Protein AF-A0A0K1RD26-F1 (afdb_monomer_lite)

Organism: NCBI:txid156976

Foldseek 3Di:
DFWKKKAWPDPDGWIWTKDDQQQQFLLNVQVLVCLQQVNPDTKDFPDDRNDGNNVQQPDFQGWTWIDDDPIIMIITTHDDDPPPDSLDFMATDDIDDHHHPDPRDRVSSRVVSVVSSVD

Secondary structure (DSSP, 8-state):
-EEEEEEESSSS--EEEEEE-TT-BHHHHHHHHHHHTT--SPPEESS-TTSBHHHH--STT-EEEEEETTEEEEEEEEEE-TTS-TTPPPEEEEEE---SSS---HHHHHHHHHHHTT-

Radius of gyration: 13.06 Å; chains: 1; bounding box: 36×29×32 Å

InterPro domains:
  IPR024047 MM3350-like superfamily [SSF159941] (11-99)

Sequence (119 aa):
MLMVRSFLLSDDTVYRWIGLPQHTTVAECRRIVATVFDIDGEVGSDTDGALTIGELLRFPGDTLHFHWGLWEFQMQLAEIHLGESDDAAAMCVAGAGEFGPHPFDIRAVNAQLLALSGV

Structure (mmCIF, N/CA/C/O backbone):
data_AF-A0A0K1RD26-F1
#
_entry.id   AF-A0A0K1RD26-F1
#
loop_
_atom_site.group_PDB
_atom_site.id
_atom_site.type_symbol
_atom_site.label_atom_id
_atom_site.label_alt_id
_atom_site.label_comp_id
_atom_site.label_asym_id
_atom_site.label_entity_id
_atom_site.label_seq_id
_atom_site.pdbx_PDB_ins_code
_atom_site.Cartn_x
_atom_site.Cartn_y
_atom_site.Cartn_z
_atom_site.occupancy
_atom_site.B_iso_or_equiv
_atom_site.auth_seq_id
_atom_site.auth_comp_id
_atom_site.auth_asym_id
_atom_site.auth_atom_id
_atom_site.pdbx_PDB_model_num
ATOM 1 N N . MET A 1 1 ? -10.210 10.554 6.486 1.00 90.31 1 MET A N 1
ATOM 2 C CA . MET A 1 1 ? -9.335 9.797 5.564 1.00 90.31 1 MET A CA 1
ATOM 3 C C . MET A 1 1 ? -7.871 10.162 5.794 1.00 90.31 1 MET A C 1
ATOM 5 O O . MET A 1 1 ? -7.578 11.305 6.135 1.00 90.31 1 MET A O 1
ATOM 9 N N . LEU A 1 2 ? -6.956 9.216 5.600 1.00 95.19 2 LEU A N 1
ATOM 10 C CA . LEU A 1 2 ? -5.512 9.436 5.526 1.00 95.19 2 LEU A CA 1
ATOM 11 C C . LEU A 1 2 ? -5.076 9.436 4.059 1.00 95.19 2 LEU A C 1
ATOM 13 O O . LEU A 1 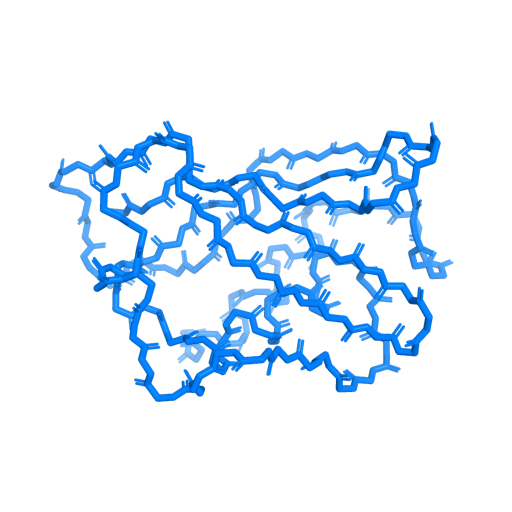2 ? -5.438 8.533 3.310 1.00 95.19 2 LEU A O 1
ATOM 17 N N . MET A 1 3 ? -4.287 10.428 3.654 1.00 97.06 3 MET A N 1
ATOM 18 C CA . MET A 1 3 ? -3.599 10.426 2.366 1.00 97.06 3 MET A CA 1
ATOM 19 C C . MET A 1 3 ? -2.184 9.903 2.573 1.00 97.06 3 MET A C 1
ATOM 21 O O . MET A 1 3 ? -1.374 10.539 3.254 1.00 97.06 3 MET A O 1
ATOM 25 N N . VAL A 1 4 ? -1.876 8.757 1.974 1.00 98.31 4 VAL A N 1
ATOM 26 C CA . VAL A 1 4 ? -0.565 8.117 2.086 1.00 98.31 4 VAL A CA 1
ATOM 27 C C . VAL A 1 4 ? 0.123 8.031 0.732 1.00 98.31 4 VAL A C 1
ATOM 29 O O . VAL A 1 4 ? -0.516 7.870 -0.310 1.00 98.31 4 VAL A O 1
ATOM 32 N N . ARG A 1 5 ? 1.453 8.083 0.754 1.00 98.50 5 ARG A N 1
ATOM 33 C CA . ARG A 1 5 ? 2.294 7.680 -0.370 1.00 98.50 5 ARG A CA 1
ATOM 34 C C . ARG A 1 5 ? 2.905 6.325 -0.060 1.00 98.50 5 ARG A C 1
ATOM 36 O O . ARG A 1 5 ? 3.716 6.226 0.855 1.00 98.50 5 ARG A O 1
ATOM 43 N N . SER A 1 6 ? 2.551 5.305 -0.831 1.00 98.44 6 SER A N 1
ATOM 44 C CA . SER A 1 6 ? 3.241 4.016 -0.818 1.00 98.44 6 SER A CA 1
ATOM 45 C C . SER A 1 6 ? 4.257 3.969 -1.954 1.00 98.44 6 SER A C 1
ATOM 47 O O . SER A 1 6 ? 3.919 4.318 -3.083 1.00 98.44 6 SER A O 1
ATOM 49 N N . PHE A 1 7 ? 5.504 3.608 -1.678 1.00 98.44 7 PHE A N 1
ATOM 50 C CA . PHE A 1 7 ? 6.572 3.604 -2.675 1.00 98.44 7 PHE A CA 1
ATOM 51 C C . PHE A 1 7 ? 7.534 2.438 -2.481 1.00 98.44 7 PHE A C 1
ATOM 53 O O . PHE A 1 7 ? 7.749 1.986 -1.357 1.00 98.44 7 PHE A O 1
ATOM 60 N N . LEU A 1 8 ? 8.089 1.969 -3.596 1.00 98.19 8 LEU A N 1
ATOM 61 C CA . LEU A 1 8 ? 9.115 0.934 -3.630 1.00 98.19 8 LEU A CA 1
ATOM 62 C C . LEU A 1 8 ? 10.454 1.522 -3.170 1.00 98.19 8 LEU A C 1
ATOM 64 O O . LEU A 1 8 ? 10.834 2.613 -3.601 1.00 98.19 8 LEU A O 1
ATOM 68 N N . LEU A 1 9 ? 11.176 0.806 -2.311 1.00 96.88 9 LEU A N 1
ATOM 69 C CA . LEU A 1 9 ? 12.541 1.159 -1.926 1.00 96.88 9 LEU A CA 1
ATOM 70 C C . LEU A 1 9 ? 13.516 0.647 -2.993 1.00 96.88 9 LEU A C 1
ATOM 72 O O . LEU A 1 9 ? 14.059 -0.451 -2.898 1.00 96.88 9 LEU A O 1
ATOM 76 N N . SER A 1 10 ? 13.701 1.448 -4.038 1.00 93.12 10 SER A N 1
ATOM 77 C CA . SER A 1 10 ? 14.587 1.158 -5.168 1.00 93.12 10 SER A CA 1
ATOM 78 C C . SER A 1 10 ? 15.179 2.438 -5.754 1.00 93.12 10 SER A C 1
ATOM 80 O O . SER A 1 10 ? 14.717 3.537 -5.449 1.00 93.12 10 SER A O 1
ATOM 82 N N . ASP A 1 11 ? 16.146 2.290 -6.660 1.00 91.56 11 ASP A N 1
ATOM 83 C CA . ASP A 1 11 ? 16.661 3.409 -7.461 1.00 91.56 11 ASP A CA 1
ATOM 84 C C . ASP A 1 11 ? 15.632 3.911 -8.495 1.00 91.56 11 ASP A C 1
ATOM 86 O O . ASP A 1 11 ? 15.679 5.067 -8.921 1.00 91.56 11 ASP A O 1
ATOM 90 N N . ASP A 1 12 ? 14.666 3.063 -8.863 1.00 91.31 12 ASP A N 1
ATOM 91 C CA . ASP A 1 12 ? 13.541 3.437 -9.715 1.00 91.31 12 ASP A CA 1
ATOM 92 C C . ASP A 1 12 ? 12.462 4.193 -8.933 1.00 91.31 12 ASP A C 1
ATOM 94 O O . ASP A 1 12 ? 12.164 3.915 -7.770 1.00 91.31 12 ASP A O 1
ATOM 98 N N . THR A 1 13 ? 11.816 5.1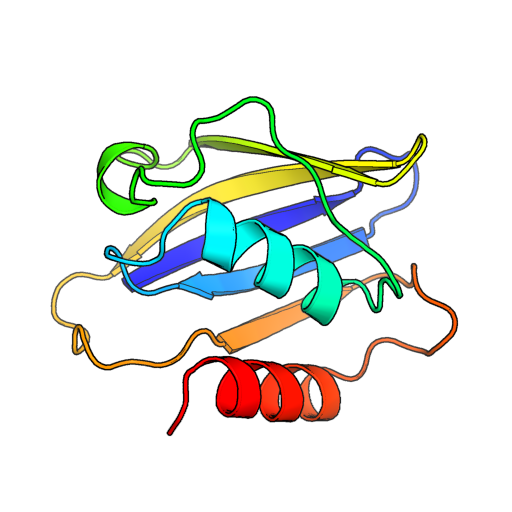49 -9.603 1.00 94.56 13 THR A N 1
ATOM 99 C CA . THR A 1 13 ? 10.701 5.909 -9.026 1.00 94.56 13 THR A CA 1
ATOM 100 C C . THR A 1 13 ? 9.386 5.167 -9.257 1.00 94.56 13 THR A C 1
ATOM 102 O O . THR A 1 13 ? 8.712 5.386 -10.265 1.00 94.56 13 THR A O 1
ATOM 105 N N . VAL A 1 14 ? 9.001 4.319 -8.300 1.00 98.12 14 VAL A N 1
ATOM 106 C CA . VAL A 1 14 ? 7.712 3.610 -8.301 1.00 98.12 14 VAL A CA 1
ATOM 107 C C . VAL A 1 14 ? 6.913 3.970 -7.049 1.00 98.12 14 VAL A C 1
ATOM 109 O O . VAL A 1 14 ? 7.334 3.691 -5.926 1.00 98.12 14 VAL A O 1
ATOM 112 N N . TYR A 1 15 ? 5.747 4.597 -7.222 1.00 98.38 15 TYR A N 1
ATOM 113 C CA . TYR A 1 15 ? 4.898 5.008 -6.099 1.00 98.38 15 TYR A CA 1
ATOM 114 C C . TYR A 1 15 ? 3.408 5.069 -6.435 1.00 98.38 15 TYR A C 1
ATOM 116 O O . TYR A 1 15 ? 3.010 5.173 -7.598 1.00 98.38 15 TYR A O 1
ATOM 124 N N . ARG A 1 16 ? 2.585 5.062 -5.386 1.00 98.44 16 ARG A N 1
ATOM 125 C CA . ARG A 1 16 ? 1.125 5.152 -5.405 1.00 98.44 16 ARG A CA 1
ATOM 126 C C . ARG A 1 16 ? 0.667 6.107 -4.300 1.00 98.44 16 ARG A C 1
ATOM 128 O O . ARG A 1 16 ? 1.044 5.951 -3.140 1.00 98.44 16 ARG A O 1
ATOM 135 N N . TRP A 1 17 ? -0.133 7.101 -4.662 1.00 98.38 17 TRP A N 1
ATOM 136 C CA . TRP A 1 17 ? -0.882 7.941 -3.730 1.00 98.38 17 TRP A CA 1
ATOM 137 C C . TRP A 1 17 ? -2.236 7.302 -3.473 1.00 98.38 17 TRP A C 1
ATOM 139 O O . TRP A 1 17 ? -2.945 6.960 -4.424 1.00 98.38 17 TRP A O 1
ATOM 149 N N . ILE A 1 18 ? -2.574 7.116 -2.202 1.00 97.88 18 ILE A N 1
ATOM 150 C CA . ILE A 1 18 ? -3.728 6.322 -1.791 1.00 97.88 18 ILE A CA 1
ATOM 151 C C . ILE A 1 18 ? -4.466 7.059 -0.674 1.00 97.88 18 ILE A C 1
ATOM 153 O O . ILE A 1 18 ? -3.865 7.440 0.330 1.00 97.88 18 ILE A O 1
ATOM 157 N N . GLY A 1 19 ? -5.770 7.249 -0.854 1.00 96.25 19 GLY A N 1
ATOM 158 C CA . GLY A 1 19 ? -6.683 7.621 0.220 1.00 96.25 19 GLY A CA 1
ATOM 159 C C . GLY A 1 19 ? -7.127 6.368 0.968 1.00 96.25 19 GLY A C 1
ATOM 160 O O . GLY A 1 19 ? -7.611 5.424 0.341 1.00 96.25 19 GLY A O 1
ATOM 161 N N . LEU A 1 20 ? -6.940 6.351 2.288 1.00 95.31 20 LEU A N 1
ATOM 162 C CA . LEU A 1 20 ? -7.283 5.232 3.163 1.00 95.31 20 LEU A CA 1
ATOM 163 C C . LEU A 1 20 ? -8.182 5.682 4.327 1.00 95.31 20 LEU A C 1
ATOM 165 O O . LEU A 1 20 ? -7.897 6.699 4.971 1.00 95.31 20 LEU A O 1
ATOM 169 N N . PRO A 1 21 ? -9.240 4.931 4.662 1.00 93.88 21 PRO A N 1
ATOM 170 C CA . PRO A 1 21 ? -9.980 5.126 5.906 1.00 93.88 21 PRO A CA 1
ATOM 171 C C . PRO A 1 21 ? -9.087 4.963 7.136 1.00 93.88 21 PRO A C 1
ATOM 173 O O . PRO A 1 21 ? -8.190 4.128 7.166 1.00 93.88 21 PRO A O 1
ATOM 176 N N . GLN A 1 22 ? -9.339 5.734 8.197 1.00 93.00 22 GLN A N 1
ATOM 177 C CA . GLN A 1 22 ? -8.492 5.667 9.400 1.00 93.00 22 GLN A CA 1
ATOM 178 C C . GLN A 1 22 ? -8.568 4.301 10.097 1.00 93.00 22 GLN A C 1
ATOM 180 O O . GLN A 1 22 ? -7.605 3.868 10.724 1.00 93.00 22 GLN A O 1
ATOM 185 N N . HIS A 1 23 ? -9.705 3.620 9.965 1.00 93.44 23 HIS A N 1
ATOM 186 C CA . HIS A 1 23 ? -9.950 2.312 10.557 1.00 93.44 23 HIS A CA 1
ATOM 187 C C . HIS A 1 23 ? -9.359 1.154 9.732 1.00 93.44 23 HIS A C 1
ATOM 189 O O . HIS A 1 23 ? -9.462 0.008 10.161 1.00 93.44 23 HIS A O 1
ATOM 195 N N . THR A 1 24 ? -8.744 1.425 8.570 1.00 95.06 24 THR A N 1
ATOM 196 C CA . THR A 1 24 ? -8.071 0.392 7.773 1.00 95.06 24 THR A CA 1
ATOM 197 C C . THR A 1 24 ? -6.982 -0.270 8.608 1.00 95.06 24 THR A C 1
ATOM 199 O O . THR A 1 24 ? -6.112 0.390 9.175 1.00 95.06 24 THR A O 1
ATOM 202 N N . THR A 1 25 ? -7.034 -1.588 8.700 1.00 97.06 25 THR A N 1
ATOM 203 C CA . THR A 1 25 ? -6.075 -2.400 9.445 1.00 97.06 25 THR A CA 1
ATOM 204 C C . THR A 1 25 ? -4.768 -2.564 8.675 1.00 97.06 25 THR A C 1
ATOM 206 O O . THR A 1 25 ? -4.721 -2.489 7.446 1.00 97.06 25 THR A O 1
ATOM 209 N N . VAL A 1 26 ? -3.680 -2.870 9.378 1.00 98.25 26 VAL A N 1
ATOM 210 C CA . VAL A 1 26 ? -2.408 -3.231 8.735 1.00 98.25 26 VAL A CA 1
ATOM 211 C C . VAL A 1 26 ? -2.576 -4.462 7.830 1.00 98.25 26 VAL A C 1
ATOM 213 O O . VAL A 1 26 ? -1.990 -4.513 6.748 1.00 98.25 26 VAL A O 1
ATOM 216 N N . ALA A 1 27 ? -3.414 -5.430 8.216 1.00 97.62 27 ALA A N 1
ATOM 217 C CA . ALA A 1 27 ? -3.740 -6.584 7.378 1.00 97.62 27 ALA A CA 1
ATOM 218 C C . ALA A 1 27 ? -4.447 -6.195 6.065 1.00 97.62 27 ALA A C 1
ATOM 220 O O . ALA A 1 27 ? -4.171 -6.771 5.012 1.00 97.62 27 ALA A O 1
ATOM 221 N N . GLU A 1 28 ? -5.332 -5.200 6.095 1.00 97.12 28 GLU A N 1
ATOM 222 C CA . GLU A 1 28 ? -5.916 -4.609 4.887 1.00 97.12 28 GLU A CA 1
ATOM 223 C C . GLU A 1 28 ? -4.877 -3.865 4.058 1.00 97.12 28 GLU A C 1
ATOM 225 O O . GLU A 1 28 ? -4.820 -4.065 2.846 1.00 97.12 28 GLU A O 1
ATOM 230 N N . CYS A 1 29 ? -3.998 -3.089 4.693 1.00 97.94 29 CYS A N 1
ATOM 231 C CA . CYS A 1 29 ? -2.918 -2.401 3.993 1.00 97.94 29 CYS A CA 1
ATOM 232 C C . CYS A 1 29 ? -2.005 -3.362 3.228 1.00 97.94 29 CYS A C 1
ATOM 234 O O . CYS A 1 29 ? -1.613 -3.034 2.114 1.00 97.94 29 CYS A O 1
ATOM 236 N N . ARG A 1 30 ? -1.722 -4.563 3.750 1.00 98.38 30 ARG A N 1
ATOM 237 C CA . ARG A 1 30 ? -0.977 -5.599 3.008 1.00 98.38 30 ARG A CA 1
ATOM 238 C C . ARG A 1 30 ? -1.668 -5.956 1.687 1.00 98.38 30 ARG A C 1
ATOM 240 O O . ARG A 1 30 ? -1.025 -5.969 0.641 1.00 98.38 30 ARG A O 1
ATOM 247 N N . ARG A 1 31 ? -2.989 -6.178 1.713 1.00 97.94 31 ARG A N 1
ATOM 248 C CA . ARG A 1 31 ? -3.795 -6.466 0.509 1.00 97.94 31 ARG A CA 1
ATOM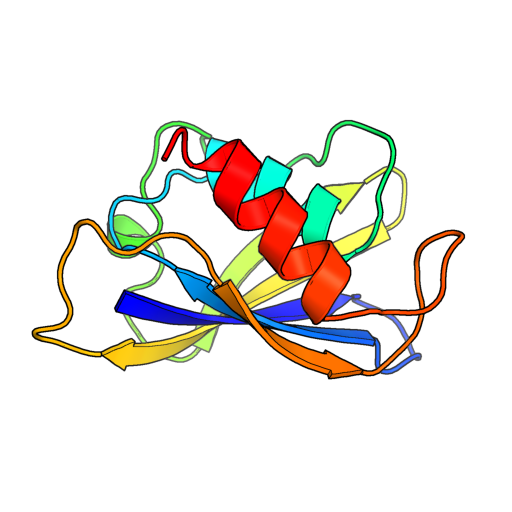 249 C C . ARG A 1 31 ? -3.843 -5.276 -0.449 1.00 97.94 31 ARG A C 1
ATOM 251 O O . ARG A 1 31 ? -3.764 -5.454 -1.662 1.00 97.94 31 ARG A O 1
ATOM 258 N N . ILE A 1 32 ? -3.938 -4.064 0.090 1.00 97.81 32 ILE A N 1
ATOM 259 C CA . ILE A 1 32 ? -3.923 -2.828 -0.697 1.00 97.81 32 ILE A CA 1
ATOM 260 C C . ILE A 1 32 ? -2.569 -2.655 -1.387 1.00 97.81 32 ILE A C 1
ATOM 262 O O . ILE A 1 32 ? -2.551 -2.413 -2.587 1.00 97.81 32 ILE A O 1
ATOM 266 N N . VAL A 1 33 ? -1.449 -2.836 -0.677 1.00 98.25 33 VAL A N 1
ATOM 267 C CA . VAL A 1 33 ? -0.096 -2.809 -1.259 1.00 98.25 33 VAL A CA 1
ATOM 268 C C . VAL A 1 33 ? 0.020 -3.860 -2.359 1.00 98.25 33 VAL A C 1
ATOM 270 O O . VAL A 1 33 ? 0.450 -3.525 -3.459 1.00 98.25 33 VAL A O 1
ATOM 273 N N . ALA A 1 34 ? -0.447 -5.088 -2.118 1.00 97.88 34 ALA A N 1
ATOM 274 C CA . ALA A 1 34 ? -0.444 -6.121 -3.149 1.00 97.88 34 ALA A CA 1
ATOM 275 C C . ALA A 1 34 ? -1.206 -5.677 -4.410 1.00 97.88 34 ALA A C 1
ATOM 277 O O . ALA A 1 34 ? -0.711 -5.806 -5.523 1.00 97.88 34 ALA A O 1
ATOM 278 N N . THR A 1 35 ? -2.370 -5.055 -4.230 1.00 97.38 35 THR A N 1
ATOM 279 C CA . THR A 1 35 ? -3.231 -4.599 -5.331 1.00 97.38 35 THR A CA 1
ATOM 280 C C . THR A 1 35 ? -2.621 -3.442 -6.118 1.00 97.38 35 THR A C 1
ATOM 282 O O . THR A 1 35 ? -2.567 -3.475 -7.343 1.00 97.38 35 THR A O 1
ATOM 285 N N . VAL A 1 36 ? -2.149 -2.392 -5.439 1.00 97.88 36 VAL A N 1
ATOM 286 C CA . VAL A 1 36 ? -1.667 -1.172 -6.114 1.00 97.88 36 VAL A CA 1
ATOM 287 C C . VAL A 1 36 ? -0.318 -1.366 -6.816 1.00 97.88 36 VAL A C 1
ATOM 289 O O . VAL A 1 36 ? 0.033 -0.562 -7.685 1.00 97.88 36 VAL A O 1
ATOM 292 N N . PHE A 1 37 ? 0.422 -2.418 -6.458 1.00 97.75 37 PHE A N 1
ATOM 293 C CA . PHE A 1 37 ? 1.662 -2.826 -7.120 1.00 97.75 37 PHE A CA 1
ATOM 294 C C . PHE A 1 37 ? 1.505 -4.073 -8.006 1.00 97.75 37 PHE A C 1
ATOM 296 O O . PHE A 1 37 ? 2.495 -4.491 -8.591 1.00 97.75 37 PHE A O 1
ATOM 303 N N . ASP A 1 38 ?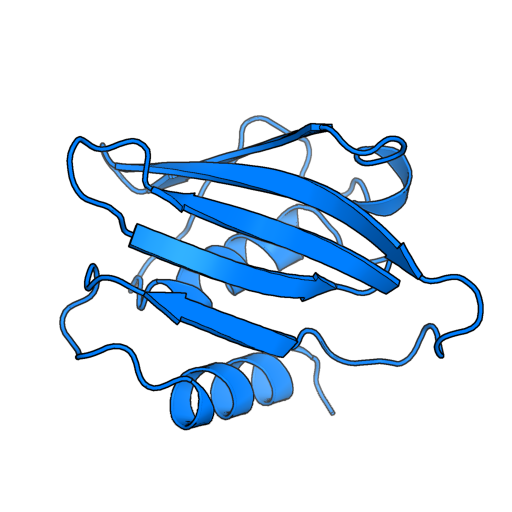 0.295 -4.619 -8.173 1.00 96.81 38 ASP A N 1
ATOM 304 C CA . ASP A 1 38 ? 0.031 -5.810 -9.002 1.00 96.81 38 ASP A CA 1
ATOM 305 C C . ASP A 1 38 ? 0.904 -7.021 -8.597 1.00 96.81 38 ASP A C 1
ATOM 307 O O . ASP A 1 38 ? 1.594 -7.647 -9.402 1.00 96.81 38 ASP A O 1
ATOM 311 N N . ILE A 1 39 ? 0.911 -7.309 -7.291 1.00 97.25 39 ILE A N 1
ATOM 312 C CA . ILE A 1 39 ? 1.623 -8.430 -6.671 1.00 97.25 39 ILE A CA 1
ATOM 313 C C . ILE A 1 39 ? 0.684 -9.630 -6.562 1.00 97.25 39 ILE A C 1
ATOM 315 O O . ILE A 1 39 ? -0.296 -9.600 -5.816 1.00 97.25 39 ILE A O 1
ATOM 319 N N . ASP A 1 40 ? 1.046 -10.721 -7.233 1.00 94.00 40 ASP A N 1
ATOM 320 C CA . ASP A 1 40 ? 0.430 -12.033 -7.032 1.00 94.00 40 ASP A CA 1
ATOM 321 C C . ASP A 1 40 ? 1.109 -12.754 -5.855 1.00 94.00 40 ASP A C 1
ATOM 323 O O . ASP A 1 40 ? 2.129 -13.434 -6.004 1.00 94.00 40 ASP A O 1
ATOM 327 N N . GLY A 1 41 ? 0.595 -12.527 -4.645 1.00 93.69 41 GLY A N 1
ATOM 328 C CA . GLY A 1 41 ? 1.097 -13.164 -3.431 1.00 93.69 41 GLY A CA 1
ATOM 329 C C . GLY A 1 41 ? 0.763 -12.421 -2.142 1.00 93.69 41 GLY A C 1
ATOM 330 O O . GLY A 1 41 ? 0.043 -11.424 -2.122 1.00 93.69 41 GLY A O 1
ATOM 331 N N . GLU A 1 42 ? 1.306 -12.928 -1.036 1.00 95.81 42 GLU A N 1
ATOM 332 C CA . GLU A 1 42 ? 1.103 -12.345 0.289 1.00 95.81 42 GLU A CA 1
ATOM 333 C C . GLU A 1 42 ? 2.179 -11.299 0.603 1.00 95.81 42 GLU A C 1
ATOM 335 O O . GLU A 1 42 ? 3.368 -11.608 0.693 1.00 95.81 42 GLU A O 1
ATOM 340 N N . VAL A 1 43 ? 1.747 -10.052 0.796 1.00 98.25 43 VAL A N 1
ATOM 341 C CA . VAL A 1 43 ? 2.593 -8.967 1.306 1.00 98.25 43 VAL A CA 1
ATOM 342 C C . VAL A 1 43 ? 2.681 -9.070 2.830 1.00 98.25 43 VAL A C 1
ATOM 344 O O . VAL A 1 43 ? 1.661 -9.124 3.519 1.00 98.25 43 VAL A O 1
ATOM 347 N N . GLY A 1 44 ? 3.900 -9.074 3.362 1.00 98.12 44 GLY A N 1
ATOM 348 C CA . GLY A 1 44 ? 4.186 -9.076 4.795 1.00 98.12 44 GLY A CA 1
ATOM 349 C C . GLY A 1 44 ? 4.351 -7.671 5.380 1.00 98.12 44 GLY A C 1
ATOM 350 O O . GLY A 1 44 ? 4.513 -6.688 4.657 1.00 98.12 44 GLY A O 1
ATOM 351 N N . SER A 1 45 ? 4.316 -7.577 6.711 1.00 97.69 45 SER A N 1
ATOM 352 C CA . SER A 1 45 ? 4.736 -6.399 7.483 1.00 97.69 45 SER A CA 1
ATOM 353 C C . SER A 1 45 ? 5.195 -6.826 8.877 1.00 97.69 45 SER A C 1
ATOM 355 O O . SER A 1 45 ? 4.680 -7.808 9.414 1.00 97.69 45 SER A O 1
ATOM 357 N N . ASP A 1 46 ? 6.091 -6.053 9.488 1.00 94.44 46 ASP 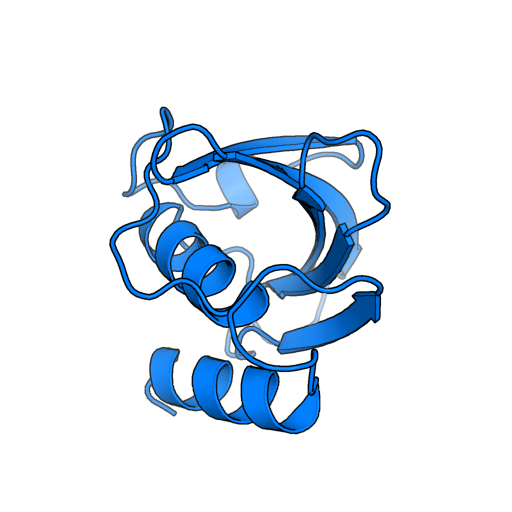A N 1
ATOM 358 C CA . ASP A 1 46 ? 6.578 -6.317 10.855 1.00 94.44 46 ASP A CA 1
ATOM 359 C C . ASP A 1 46 ? 5.630 -5.777 11.939 1.00 94.44 46 ASP A C 1
ATOM 361 O O . ASP A 1 46 ? 5.766 -6.073 13.125 1.00 94.44 46 ASP A O 1
ATOM 365 N N . THR A 1 47 ? 4.651 -4.969 11.534 1.00 96.12 47 THR A N 1
ATOM 366 C CA . THR A 1 47 ? 3.600 -4.439 12.405 1.00 96.12 47 THR A CA 1
ATOM 367 C C . THR A 1 47 ? 2.446 -5.431 12.539 1.00 96.12 47 THR A C 1
ATOM 369 O O . THR A 1 47 ? 2.061 -6.067 11.553 1.00 96.12 47 THR A O 1
ATOM 372 N N . ASP A 1 48 ? 1.877 -5.529 13.746 1.00 96.88 48 ASP A N 1
ATOM 373 C CA . ASP A 1 48 ? 0.687 -6.338 14.028 1.00 96.88 48 ASP A CA 1
ATOM 374 C C . ASP A 1 48 ? -0.455 -5.984 13.062 1.00 96.88 48 ASP A C 1
ATOM 376 O O . ASP A 1 48 ? -0.826 -4.820 12.904 1.00 96.88 48 ASP A O 1
ATOM 380 N N . GLY A 1 49 ? -0.999 -7.014 12.410 1.00 96.44 49 GLY A N 1
ATOM 381 C CA . GLY A 1 49 ? -2.040 -6.901 11.395 1.00 96.44 49 GLY A CA 1
ATOM 382 C C . GLY A 1 49 ? -3.369 -6.362 11.924 1.00 96.44 49 GLY A C 1
ATOM 383 O O . GLY A 1 49 ? -4.143 -5.835 11.128 1.00 96.44 49 GLY A O 1
ATOM 384 N N . ALA A 1 50 ? -3.632 -6.492 13.229 1.00 97.50 50 ALA A N 1
ATOM 385 C CA . ALA A 1 50 ? -4.881 -6.061 13.857 1.00 97.50 50 ALA A CA 1
ATOM 386 C C . ALA A 1 50 ? -4.931 -4.557 14.176 1.00 97.50 50 ALA A C 1
ATOM 388 O O . ALA A 1 50 ? -6.014 -4.023 14.405 1.00 97.50 50 ALA A O 1
ATOM 389 N N . LEU A 1 51 ? -3.779 -3.878 14.193 1.00 97.69 51 LEU A N 1
ATOM 390 C CA . LEU A 1 51 ? -3.712 -2.440 14.451 1.00 97.69 51 LEU A CA 1
ATOM 391 C C . LEU A 1 51 ? -4.263 -1.653 13.264 1.00 97.69 51 LEU A C 1
ATOM 393 O O . LEU A 1 51 ? -4.094 -2.049 12.106 1.00 97.69 51 LEU A O 1
ATOM 397 N N . THR A 1 52 ? -4.893 -0.519 13.550 1.00 97.06 52 THR A N 1
ATOM 398 C CA . THR A 1 52 ? -5.409 0.377 12.512 1.00 97.06 52 THR A CA 1
ATOM 399 C C . THR A 1 52 ? -4.364 1.410 12.114 1.00 97.06 52 THR A C 1
ATOM 401 O O . THR A 1 52 ? -3.533 1.842 12.917 1.00 97.06 52 THR A O 1
ATOM 404 N N . ILE A 1 53 ? -4.405 1.858 10.862 1.00 95.75 53 ILE A N 1
ATOM 405 C CA . ILE A 1 53 ? -3.485 2.893 10.396 1.00 95.75 53 ILE A CA 1
ATOM 406 C C . ILE A 1 53 ? -3.723 4.238 11.084 1.00 95.75 53 ILE A C 1
ATOM 408 O O . ILE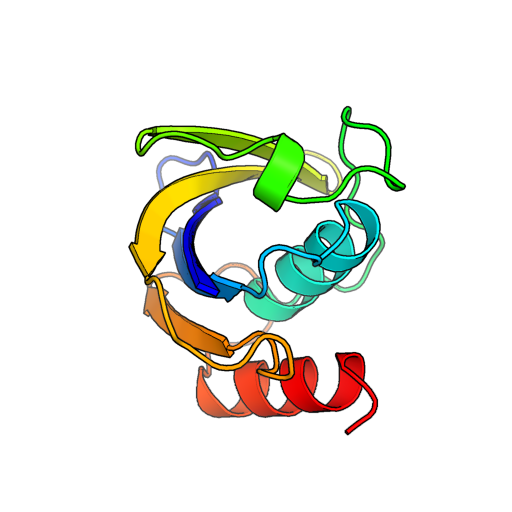 A 1 53 ? -2.771 4.991 11.230 1.00 95.75 53 ILE A O 1
ATOM 412 N N . GLY A 1 54 ? -4.936 4.538 11.559 1.00 94.81 54 GLY A N 1
ATOM 413 C CA . GLY A 1 54 ? -5.222 5.755 12.325 1.00 94.81 54 GLY A CA 1
ATOM 414 C C . GLY A 1 54 ? -4.545 5.791 13.699 1.00 94.81 54 GLY A C 1
ATOM 415 O O . GLY A 1 54 ? -4.212 6.864 14.198 1.00 94.81 54 GLY A O 1
ATOM 416 N N . GLU A 1 55 ? -4.284 4.630 14.303 1.00 95.44 55 GLU A N 1
ATOM 417 C CA . GLU A 1 55 ? -3.522 4.538 15.556 1.00 95.44 55 GLU A CA 1
ATOM 418 C C . GLU A 1 55 ? -2.015 4.724 15.331 1.00 95.44 55 GLU A C 1
ATOM 420 O O . GLU A 1 55 ? -1.315 5.243 16.207 1.00 95.44 55 GLU A O 1
ATOM 425 N N . LEU A 1 56 ? -1.526 4.300 14.163 1.00 97.19 56 LEU A N 1
ATOM 426 C CA . LEU A 1 56 ? -0.104 4.211 13.829 1.00 97.19 56 LEU A CA 1
ATOM 427 C C . LEU A 1 56 ? 0.428 5.458 13.110 1.00 97.19 56 LEU A C 1
ATOM 429 O O . LEU A 1 56 ? 1.520 5.925 13.419 1.00 97.19 56 LEU A O 1
ATOM 433 N N . LEU A 1 57 ? -0.339 5.989 12.159 1.00 96.94 57 LEU A N 1
ATOM 434 C CA . LEU A 1 57 ? 0.002 7.122 11.303 1.00 96.94 57 LEU A CA 1
ATOM 435 C C . LEU A 1 57 ? -0.719 8.374 11.813 1.00 96.94 57 LEU A C 1
ATOM 437 O O . LEU A 1 57 ? -1.814 8.708 11.361 1.00 96.94 57 LEU A O 1
ATOM 441 N N . ARG A 1 58 ? -0.121 9.060 12.789 1.00 95.88 58 ARG A N 1
ATOM 442 C CA . ARG A 1 58 ? -0.752 10.195 13.486 1.00 95.88 58 ARG A CA 1
ATOM 443 C C . ARG A 1 58 ? -0.258 11.545 12.994 1.00 95.88 58 ARG A C 1
ATOM 445 O O . ARG A 1 58 ? -0.971 12.539 13.121 1.00 95.88 58 ARG A O 1
ATOM 452 N N . PHE A 1 59 ? 0.947 11.587 12.443 1.00 96.62 59 PHE A N 1
ATOM 453 C CA . PHE A 1 59 ? 1.585 12.802 11.967 1.00 96.62 59 PHE A CA 1
ATOM 454 C C . PHE A 1 59 ? 2.140 12.604 10.555 1.00 96.62 59 PHE A C 1
ATOM 456 O O . PHE A 1 59 ? 2.677 11.537 10.247 1.00 96.62 59 PHE A O 1
ATOM 463 N N . PRO A 1 60 ? 2.050 13.622 9.679 1.00 96.94 60 PRO A N 1
ATOM 464 C CA . PRO A 1 60 ? 2.741 13.597 8.398 1.00 96.94 60 PRO A CA 1
ATOM 465 C C . PRO A 1 60 ? 4.210 13.206 8.561 1.00 96.94 60 PRO A C 1
ATOM 467 O O . PRO A 1 60 ? 4.924 13.763 9.395 1.00 96.94 60 PRO A O 1
ATOM 470 N N . GLY A 1 61 ? 4.652 12.249 7.755 1.00 97.62 61 GLY A N 1
ATOM 471 C CA . GLY A 1 61 ? 5.974 11.648 7.846 1.00 97.62 61 GLY A CA 1
ATOM 472 C C . GLY A 1 61 ? 6.008 10.301 8.564 1.00 97.62 61 GLY A C 1
ATOM 473 O O . GLY A 1 61 ? 6.961 9.570 8.308 1.00 97.62 61 GLY A O 1
ATOM 474 N N . ASP A 1 62 ? 4.995 9.942 9.366 1.00 98.38 62 ASP A N 1
ATOM 475 C CA . ASP A 1 62 ? 4.868 8.605 9.964 1.00 98.38 62 ASP A CA 1
ATOM 476 C C . ASP A 1 62 ? 4.816 7.528 8.873 1.00 98.38 62 ASP A C 1
ATOM 478 O O . ASP A 1 62 ? 4.311 7.766 7.769 1.00 98.38 62 ASP A O 1
ATOM 482 N N . THR A 1 63 ? 5.354 6.342 9.170 1.00 98.19 63 THR A N 1
ATOM 483 C CA . THR A 1 63 ? 5.559 5.296 8.159 1.00 98.19 63 THR A CA 1
ATOM 484 C C . THR A 1 63 ? 5.166 3.904 8.631 1.00 98.19 63 THR A C 1
ATOM 486 O O . THR A 1 63 ? 5.224 3.593 9.819 1.00 98.19 63 THR A O 1
ATOM 489 N N . LEU A 1 64 ? 4.803 3.063 7.663 1.00 98.12 64 LEU A N 1
ATOM 490 C CA . LEU A 1 64 ? 4.679 1.616 7.792 1.00 98.12 64 LEU A CA 1
ATOM 491 C C . LEU A 1 64 ? 5.509 0.936 6.705 1.00 98.12 64 LEU A C 1
ATOM 493 O O . LEU A 1 64 ? 5.572 1.415 5.570 1.00 98.12 64 LEU A O 1
ATOM 497 N N . HIS A 1 65 ? 6.110 -0.193 7.063 1.00 98.31 65 HIS A N 1
ATOM 498 C CA . HIS A 1 65 ? 6.959 -0.983 6.180 1.00 98.31 65 HIS A CA 1
ATOM 499 C C . HIS A 1 65 ? 6.264 -2.287 5.790 1.00 98.31 65 HIS A C 1
ATOM 501 O O . HIS A 1 65 ? 5.687 -2.980 6.634 1.00 98.31 65 HIS A O 1
ATOM 507 N N . PHE A 1 66 ? 6.347 -2.615 4.506 1.00 98.69 66 PHE A N 1
ATOM 508 C CA . PHE A 1 66 ? 5.814 -3.834 3.914 1.00 98.69 66 PHE A CA 1
ATOM 509 C C . PHE A 1 66 ? 6.887 -4.508 3.066 1.00 98.69 66 PHE A C 1
ATOM 511 O O . PHE A 1 66 ? 7.779 -3.841 2.544 1.00 98.69 66 PHE A O 1
ATOM 518 N N . HIS A 1 67 ? 6.786 -5.822 2.895 1.00 98.44 67 HIS A N 1
ATOM 519 C CA . HIS A 1 67 ? 7.732 -6.576 2.079 1.00 98.44 67 HIS A CA 1
ATOM 520 C C . HIS A 1 67 ? 7.056 -7.695 1.286 1.00 98.44 67 HIS A C 1
ATOM 522 O O . HIS A 1 67 ? 6.049 -8.262 1.711 1.00 98.44 67 HIS A O 1
ATOM 528 N N . TRP A 1 68 ? 7.643 -8.042 0.143 1.00 98.06 68 TRP A N 1
ATOM 529 C CA . TRP A 1 68 ? 7.282 -9.219 -0.643 1.00 98.06 68 TRP A CA 1
ATOM 530 C C . TRP A 1 68 ? 8.536 -9.825 -1.276 1.00 98.06 68 TRP A C 1
ATOM 532 O O . TRP A 1 68 ? 9.167 -9.230 -2.151 1.00 98.06 68 TRP A O 1
ATOM 542 N N . GLY A 1 69 ? 8.937 -11.010 -0.808 1.00 95.44 69 GLY A N 1
ATOM 543 C CA . GLY A 1 69 ? 10.233 -11.583 -1.170 1.00 95.44 69 GLY A CA 1
ATOM 544 C C . GLY A 1 69 ? 11.380 -10.663 -0.739 1.00 95.44 69 GLY A C 1
ATOM 545 O O . GLY A 1 69 ? 11.560 -10.427 0.450 1.00 95.44 69 GLY A O 1
ATOM 546 N N . LEU A 1 70 ? 12.146 -10.156 -1.709 1.00 94.69 70 LEU A N 1
ATOM 547 C CA . LEU A 1 70 ? 13.241 -9.199 -1.484 1.00 94.69 70 LEU A CA 1
ATOM 548 C C . LEU A 1 70 ? 12.826 -7.736 -1.711 1.00 94.69 70 LEU A C 1
ATOM 550 O O . LEU A 1 70 ? 13.658 -6.843 -1.583 1.00 94.69 70 LEU A O 1
ATOM 554 N N . TRP A 1 71 ? 11.575 -7.490 -2.098 1.00 97.50 71 TRP A N 1
ATOM 555 C CA . TRP A 1 71 ? 11.075 -6.149 -2.369 1.00 97.50 71 TRP A CA 1
ATOM 556 C C . TRP A 1 71 ? 10.545 -5.508 -1.097 1.00 97.50 71 TRP A C 1
ATOM 558 O O . TRP A 1 71 ? 9.784 -6.133 -0.356 1.00 97.50 71 TRP A O 1
ATOM 568 N N . GLU A 1 72 ? 10.904 -4.247 -0.884 1.00 98.19 72 GLU A N 1
ATOM 569 C CA . GLU A 1 72 ? 10.478 -3.458 0.265 1.00 98.19 72 GLU A CA 1
ATOM 570 C C . GLU A 1 72 ? 9.655 -2.253 -0.185 1.00 98.19 72 GLU A C 1
ATOM 572 O O . GLU A 1 72 ? 10.009 -1.546 -1.130 1.00 98.19 72 GLU A O 1
ATOM 577 N N . PHE A 1 73 ? 8.562 -1.998 0.528 1.00 98.44 73 PHE A N 1
ATOM 578 C CA . PHE A 1 73 ? 7.660 -0.886 0.277 1.00 98.44 73 PHE A CA 1
ATOM 579 C C . PHE A 1 73 ? 7.475 -0.084 1.555 1.00 98.44 73 PHE A C 1
ATOM 581 O O . PHE A 1 73 ? 7.262 -0.639 2.635 1.00 98.44 73 PHE A O 1
ATOM 588 N N . GLN A 1 74 ? 7.477 1.235 1.423 1.00 98.50 74 GLN A N 1
ATOM 589 C CA . GLN A 1 74 ? 7.192 2.140 2.523 1.00 98.50 74 GLN A CA 1
ATOM 590 C C . GLN A 1 74 ? 5.902 2.897 2.238 1.00 98.50 74 GLN A C 1
ATOM 592 O O . GLN A 1 74 ? 5.753 3.523 1.191 1.00 98.50 74 GLN A O 1
ATOM 597 N N . MET A 1 75 ? 4.966 2.856 3.182 1.00 98.62 75 MET A N 1
ATOM 598 C CA . MET A 1 75 ? 3.774 3.697 3.196 1.00 98.62 75 MET A CA 1
ATOM 599 C C . MET A 1 75 ? 4.008 4.843 4.165 1.00 98.62 75 MET A C 1
ATOM 601 O O . MET A 1 75 ? 4.206 4.611 5.350 1.00 98.62 75 MET A O 1
ATOM 605 N N . GLN A 1 76 ? 3.987 6.072 3.667 1.00 98.56 76 GLN A N 1
ATOM 606 C CA . GLN A 1 76 ? 4.197 7.273 4.462 1.00 98.56 76 GLN A CA 1
ATOM 607 C C . GLN A 1 76 ? 2.935 8.129 4.476 1.00 98.56 76 GLN A C 1
ATOM 609 O O . GLN A 1 76 ? 2.374 8.421 3.418 1.00 98.56 76 GLN A O 1
ATOM 614 N N . LEU A 1 77 ? 2.518 8.571 5.659 1.00 98.50 77 LEU A N 1
ATOM 615 C CA . LEU A 1 77 ? 1.448 9.549 5.801 1.00 98.50 77 LEU A CA 1
ATOM 616 C C . LEU A 1 77 ? 1.901 10.905 5.262 1.00 98.50 77 LEU A C 1
ATOM 618 O O . LEU A 1 77 ? 2.926 11.433 5.689 1.00 98.50 77 LEU A O 1
ATOM 622 N N . ALA A 1 78 ? 1.124 11.485 4.353 1.00 97.81 78 ALA A N 1
ATOM 623 C CA . ALA A 1 78 ? 1.356 12.839 3.866 1.00 97.81 78 ALA A CA 1
ATOM 624 C C . ALA A 1 78 ? 0.395 13.846 4.492 1.00 97.81 78 ALA A C 1
ATOM 626 O O . ALA A 1 78 ? 0.821 14.926 4.889 1.00 97.81 78 ALA A O 1
ATOM 627 N N . GLU A 1 79 ? -0.889 13.497 4.594 1.00 95.81 79 GLU A N 1
ATOM 628 C CA . GLU A 1 79 ? -1.919 14.418 5.074 1.00 95.81 79 GLU A CA 1
ATOM 629 C C . GLU A 1 79 ? -3.107 13.676 5.695 1.00 95.81 79 GLU A C 1
ATOM 631 O O . GLU A 1 79 ? -3.427 12.547 5.318 1.00 95.81 79 GLU A O 1
ATOM 636 N N . ILE A 1 80 ? -3.781 14.332 6.641 1.00 93.88 80 ILE A N 1
ATOM 637 C CA . ILE A 1 80 ? -4.994 13.839 7.297 1.00 93.88 80 ILE A CA 1
ATOM 638 C C . ILE A 1 80 ? -6.162 14.737 6.887 1.00 93.88 80 ILE A C 1
ATOM 640 O O . ILE A 1 80 ? -6.173 15.926 7.198 1.00 93.88 80 ILE A O 1
ATOM 644 N N . HIS A 1 81 ? -7.171 14.152 6.247 1.00 88.06 81 HIS A N 1
ATOM 645 C CA . HIS A 1 81 ? -8.397 14.842 5.855 1.00 88.06 81 HIS A CA 1
ATOM 646 C C . HIS A 1 81 ? -9.505 14.537 6.870 1.00 88.06 81 HIS A C 1
ATOM 648 O O . HIS A 1 81 ? -9.998 13.404 6.966 1.00 88.06 81 HIS A O 1
ATOM 654 N N . LEU A 1 82 ? -9.872 15.552 7.657 1.00 76.56 82 LEU A N 1
ATOM 655 C CA . LEU A 1 82 ? -10.925 15.475 8.671 1.00 76.56 82 LEU A CA 1
ATOM 656 C C . LEU A 1 82 ? -12.300 15.749 8.040 1.00 76.56 82 LEU A C 1
ATOM 658 O O . LEU A 1 82 ? -12.447 16.688 7.264 1.00 76.56 82 LEU A O 1
ATOM 662 N N . GLY A 1 83 ? -13.313 14.961 8.410 1.00 68.62 83 GLY A N 1
ATOM 663 C CA . GLY A 1 83 ? -14.704 15.165 7.979 1.00 68.62 83 GLY A CA 1
ATOM 664 C C . GLY A 1 83 ? -15.126 14.424 6.707 1.00 68.62 83 GLY A C 1
ATOM 665 O O . GLY A 1 83 ? -16.285 14.526 6.312 1.00 68.62 83 GLY A O 1
ATOM 666 N N . GLU A 1 84 ? -14.231 13.660 6.078 1.00 68.31 84 GLU A N 1
ATOM 667 C CA . GLU A 1 84 ? -14.637 12.669 5.075 1.00 68.31 84 GLU A CA 1
ATOM 668 C C . GLU A 1 84 ? -15.310 11.469 5.751 1.00 68.31 84 GLU A C 1
ATOM 670 O O . GLU A 1 84 ? -14.937 11.113 6.869 1.00 68.31 84 GLU A O 1
ATOM 675 N N . SER A 1 85 ? -16.305 10.875 5.079 1.00 65.62 85 SER A N 1
ATOM 676 C CA . SER A 1 85 ? -17.053 9.727 5.606 1.00 65.62 85 SER A CA 1
ATOM 677 C C . SER A 1 85 ? -16.105 8.595 5.980 1.00 65.62 85 SER A C 1
ATOM 679 O O . SER A 1 85 ? -15.263 8.204 5.168 1.00 65.62 85 SER A O 1
ATOM 681 N N . ASP A 1 86 ? -16.280 8.042 7.179 1.00 62.69 86 ASP A N 1
ATOM 682 C CA . ASP A 1 86 ? -15.529 6.862 7.597 1.00 62.69 86 ASP A CA 1
ATOM 683 C C . ASP A 1 86 ? -15.869 5.643 6.729 1.00 62.69 86 ASP A C 1
ATOM 685 O O . ASP A 1 86 ? -15.026 4.771 6.608 1.00 62.69 86 ASP A O 1
ATOM 689 N N . ASP A 1 87 ? -17.011 5.624 6.033 1.00 67.44 87 ASP A N 1
ATOM 690 C CA . ASP A 1 87 ? -17.412 4.535 5.125 1.00 67.44 87 ASP A CA 1
ATOM 691 C C . ASP A 1 87 ? -16.758 4.605 3.726 1.00 67.44 87 ASP A C 1
ATOM 693 O O . ASP A 1 87 ? -17.143 3.871 2.814 1.00 67.44 87 ASP A O 1
ATOM 697 N N . ALA A 1 88 ? -15.816 5.525 3.494 1.00 80.56 88 ALA A N 1
ATOM 698 C CA . ALA A 1 88 ? -15.137 5.624 2.204 1.00 80.56 88 ALA A CA 1
ATOM 699 C C . ALA A 1 88 ? -14.326 4.348 1.898 1.00 80.56 88 ALA A C 1
ATOM 701 O O . ALA A 1 88 ? -13.687 3.784 2.777 1.00 80.56 88 ALA A O 1
ATOM 702 N N . ALA A 1 89 ? -14.309 3.898 0.641 1.00 88.38 89 ALA A N 1
ATOM 703 C CA . ALA A 1 89 ? -13.420 2.815 0.218 1.00 88.38 89 ALA A CA 1
ATOM 704 C C . ALA A 1 89 ? -11.985 3.330 0.006 1.00 88.38 89 ALA A C 1
ATOM 706 O O . ALA A 1 89 ? -11.770 4.510 -0.289 1.00 88.38 89 ALA A O 1
ATOM 707 N N . ALA A 1 90 ? -10.999 2.434 0.105 1.00 94.19 90 ALA A N 1
ATOM 708 C CA . ALA A 1 90 ? -9.626 2.749 -0.278 1.00 94.19 90 ALA A CA 1
ATOM 709 C C . ALA A 1 90 ? -9.553 3.104 -1.772 1.00 94.19 90 ALA A C 1
ATOM 711 O O . ALA A 1 90 ? -10.158 2.432 -2.608 1.00 94.19 90 ALA A O 1
ATOM 712 N N . MET A 1 91 ? -8.787 4.137 -2.122 1.00 95.50 91 MET A N 1
ATOM 713 C CA . MET A 1 91 ? -8.699 4.606 -3.507 1.00 95.50 91 MET A CA 1
ATOM 714 C C . MET A 1 91 ? -7.289 5.067 -3.857 1.00 95.50 91 MET A C 1
ATOM 716 O O . MET A 1 91 ? -6.712 5.917 -3.182 1.00 95.50 91 MET A O 1
ATOM 720 N N . CYS A 1 92 ? -6.747 4.555 -4.960 1.00 97.56 92 CYS A N 1
ATOM 721 C CA . CYS A 1 92 ? -5.537 5.080 -5.572 1.00 97.56 92 CYS A CA 1
ATOM 722 C C . CYS A 1 92 ? -5.885 6.331 -6.391 1.00 97.56 92 CYS A C 1
ATOM 724 O O . CYS A 1 92 ? -6.731 6.291 -7.285 1.00 97.56 92 CYS A O 1
ATOM 726 N N . VAL A 1 93 ? -5.244 7.457 -6.079 1.00 96.75 93 VAL A N 1
ATOM 727 C CA . VAL A 1 93 ? -5.552 8.769 -6.682 1.00 96.75 93 VAL A CA 1
ATOM 728 C C . VAL A 1 93 ? -4.493 9.241 -7.672 1.00 96.75 93 VAL A C 1
ATOM 730 O O . VAL A 1 93 ? -4.785 10.043 -8.556 1.00 96.75 93 VAL A O 1
ATOM 733 N N . ALA A 1 94 ? -3.269 8.730 -7.552 1.00 97.50 94 ALA A N 1
ATOM 734 C CA . ALA A 1 94 ? -2.176 8.976 -8.483 1.00 97.50 94 ALA A CA 1
ATOM 735 C C . ALA A 1 94 ? -1.089 7.908 -8.314 1.00 97.50 94 ALA A C 1
ATOM 737 O O . ALA A 1 94 ? -1.015 7.228 -7.292 1.00 97.50 94 ALA A O 1
ATOM 738 N N . GLY A 1 95 ? -0.198 7.792 -9.290 1.00 97.12 95 GLY A N 1
ATOM 739 C CA . GLY A 1 95 ? 0.955 6.907 -9.209 1.00 97.12 95 GLY A CA 1
ATOM 740 C C . GLY A 1 95 ? 1.839 7.037 -10.437 1.00 97.12 95 GLY A C 1
ATOM 741 O O . GLY A 1 95 ? 1.415 7.577 -11.459 1.00 97.12 95 GLY A O 1
ATOM 742 N N . ALA A 1 96 ? 3.070 6.558 -10.319 1.00 96.12 96 ALA A N 1
ATOM 743 C CA . ALA A 1 96 ? 4.001 6.452 -11.433 1.00 96.12 96 ALA A CA 1
ATOM 744 C C . ALA A 1 96 ? 4.934 5.255 -11.237 1.00 96.12 96 ALA A C 1
ATOM 746 O O . ALA A 1 96 ? 5.106 4.777 -10.112 1.00 96.12 96 ALA A O 1
ATOM 747 N N . GLY A 1 97 ? 5.535 4.804 -12.335 1.00 95.75 97 GLY A N 1
ATOM 748 C CA . GLY A 1 97 ? 6.458 3.676 -12.354 1.00 95.75 97 GLY A CA 1
ATOM 749 C C . GLY A 1 97 ? 5.753 2.323 -12.425 1.00 95.75 97 GLY A C 1
ATOM 750 O O . GLY A 1 97 ? 4.643 2.143 -11.905 1.00 95.75 97 GLY A O 1
ATOM 751 N N . GLU A 1 98 ? 6.446 1.384 -13.059 1.00 93.69 98 GLU A N 1
ATOM 752 C CA . GLU A 1 98 ? 6.012 0.005 -13.257 1.00 93.69 98 GLU A CA 1
ATOM 753 C C . GLU A 1 98 ? 6.687 -0.912 -12.239 1.00 93.69 98 GLU A C 1
ATOM 755 O O . GLU A 1 98 ? 7.824 -0.670 -11.838 1.00 93.69 98 GLU A O 1
ATOM 760 N N . PHE A 1 99 ? 5.978 -1.954 -11.812 1.00 94.25 99 PHE A N 1
ATOM 761 C CA . PHE A 1 99 ? 6.513 -2.959 -10.891 1.00 94.25 99 PHE A CA 1
ATOM 762 C C . PHE A 1 99 ? 6.000 -4.352 -11.238 1.00 94.25 99 PHE A C 1
ATOM 764 O O . PHE A 1 99 ? 6.791 -5.256 -11.497 1.00 94.25 99 PHE A O 1
ATOM 771 N N . GLY A 1 100 ? 4.677 -4.509 -11.248 1.00 85.06 100 GLY A N 1
ATOM 772 C CA . GLY A 1 100 ? 4.036 -5.770 -11.578 1.00 85.06 100 GLY A CA 1
ATOM 773 C C . GLY A 1 100 ? 4.168 -6.152 -13.056 1.00 85.06 100 GLY A C 1
ATOM 774 O O . GLY A 1 100 ? 4.734 -5.411 -13.867 1.00 85.06 100 GLY A O 1
ATOM 775 N N . PRO A 1 101 ? 3.641 -7.328 -13.423 1.00 89.50 101 PRO A N 1
ATOM 776 C CA . PRO A 1 101 ? 3.681 -7.827 -14.794 1.00 89.50 101 PRO A CA 1
ATOM 777 C C . PRO A 1 101 ? 2.875 -6.969 -15.780 1.00 89.50 101 PRO A C 1
ATOM 779 O O . PRO A 1 101 ? 3.116 -7.058 -16.988 1.00 89.50 101 PRO A O 1
ATOM 782 N N . HIS A 1 102 ? 1.935 -6.152 -15.295 1.00 93.31 102 HIS A N 1
ATOM 783 C CA . HIS A 1 102 ? 1.107 -5.281 -16.123 1.00 93.31 102 HIS A CA 1
ATOM 784 C C . HIS A 1 102 ? 1.442 -3.794 -15.927 1.00 93.31 102 HIS A C 1
ATOM 786 O O . HIS A 1 102 ? 1.802 -3.388 -14.820 1.00 93.31 102 HIS A O 1
ATOM 792 N N . PRO A 1 103 ? 1.263 -2.961 -16.974 1.00 94.50 103 PRO A N 1
ATOM 793 C CA . PRO A 1 103 ? 1.361 -1.514 -16.839 1.00 94.50 103 PRO A CA 1
ATOM 794 C C . PRO A 1 103 ? 0.394 -0.964 -15.789 1.00 94.50 103 PRO A C 1
ATOM 796 O O . PRO A 1 103 ? -0.749 -1.419 -15.687 1.00 94.50 103 PRO A O 1
ATOM 799 N N . PHE A 1 104 ? 0.817 0.065 -15.062 1.00 96.06 104 PHE A N 1
ATOM 800 C CA . PHE A 1 104 ? -0.008 0.713 -14.055 1.00 96.06 104 PHE A CA 1
ATOM 801 C C . PHE A 1 104 ? -1.257 1.353 -14.678 1.00 96.06 104 PHE A C 1
ATOM 803 O O . PHE A 1 104 ? -1.195 2.379 -15.358 1.00 96.06 104 PHE A O 1
ATOM 810 N N . ASP A 1 105 ? -2.417 0.771 -14.371 1.00 96.19 105 ASP A N 1
ATOM 811 C CA . ASP A 1 105 ? -3.732 1.303 -14.716 1.00 96.19 105 ASP A CA 1
ATOM 812 C C . ASP A 1 105 ? -4.506 1.648 -13.439 1.00 96.19 105 ASP A C 1
ATOM 814 O O . ASP A 1 105 ? -5.079 0.789 -12.765 1.00 96.19 105 ASP A O 1
ATOM 818 N N . ILE A 1 106 ? -4.561 2.943 -13.126 1.00 96.69 106 ILE A N 1
ATOM 819 C CA . ILE A 1 106 ? -5.273 3.467 -11.955 1.00 96.69 106 ILE A CA 1
ATOM 820 C C . ILE A 1 106 ? -6.763 3.088 -11.938 1.00 96.69 106 ILE A C 1
ATOM 822 O O . ILE A 1 106 ? -7.338 2.911 -10.864 1.00 96.69 106 ILE A O 1
ATOM 826 N N . ARG A 1 107 ? -7.409 2.940 -13.104 1.00 96.62 107 ARG A N 1
ATOM 827 C CA . ARG A 1 107 ? -8.824 2.549 -13.174 1.00 96.62 107 ARG A CA 1
ATOM 828 C C . ARG A 1 107 ? -8.989 1.081 -12.815 1.00 96.62 107 ARG A C 1
ATOM 830 O O . ARG A 1 107 ? -9.881 0.757 -12.035 1.00 96.62 107 ARG A O 1
ATOM 837 N N . ALA A 1 108 ? -8.128 0.217 -13.349 1.00 96.31 108 ALA A N 1
ATOM 838 C CA . ALA A 1 108 ? -8.135 -1.204 -13.022 1.00 96.31 108 ALA A CA 1
ATOM 839 C C . ALA A 1 108 ? -7.813 -1.437 -11.538 1.00 96.31 108 ALA A C 1
ATOM 841 O O . ALA A 1 108 ? -8.530 -2.176 -10.866 1.00 96.31 108 ALA A O 1
ATOM 842 N N . VAL A 1 109 ? -6.803 -0.740 -11.006 1.00 97.00 109 VAL A N 1
ATOM 843 C CA . VAL A 1 109 ? -6.442 -0.780 -9.580 1.00 97.00 109 VAL A CA 1
ATOM 844 C C . VAL A 1 109 ? -7.623 -0.366 -8.703 1.00 97.00 109 VAL A C 1
ATOM 846 O O . VAL A 1 109 ? -7.973 -1.084 -7.772 1.00 97.00 109 VAL A O 1
ATOM 849 N N . ASN A 1 110 ? -8.293 0.747 -9.011 1.00 97.31 110 ASN A N 1
ATOM 850 C CA . ASN A 1 110 ? -9.429 1.204 -8.207 1.00 97.31 110 ASN A CA 1
ATOM 851 C C . ASN A 1 110 ? -10.638 0.266 -8.275 1.00 97.31 110 ASN A C 1
ATOM 853 O O . ASN A 1 110 ? -11.339 0.116 -7.277 1.00 97.31 110 ASN A O 1
ATOM 857 N N . ALA A 1 111 ? -10.869 -0.402 -9.408 1.00 96.12 111 ALA A N 1
ATOM 858 C CA . ALA A 1 111 ? -11.903 -1.430 -9.492 1.00 96.12 111 ALA A CA 1
ATOM 859 C C . ALA A 1 111 ? -11.602 -2.617 -8.558 1.00 96.12 111 ALA A C 1
ATOM 861 O O . ALA A 1 111 ? -12.506 -3.126 -7.898 1.00 96.12 111 ALA A O 1
ATOM 862 N N . GLN A 1 112 ? -10.332 -3.025 -8.459 1.00 95.75 112 GLN A N 1
ATOM 863 C CA . GLN A 1 112 ? -9.903 -4.082 -7.539 1.00 95.75 112 GLN A CA 1
ATOM 864 C C . GLN A 1 112 ? -9.989 -3.645 -6.071 1.00 95.75 112 GLN A C 1
ATOM 866 O O . GLN A 1 112 ? -10.480 -4.405 -5.238 1.00 95.75 112 GLN A O 1
ATOM 871 N N . LEU A 1 113 ? -9.575 -2.415 -5.749 1.00 95.62 113 LEU A N 1
ATOM 872 C CA . LEU A 1 113 ? -9.689 -1.870 -4.391 1.00 95.62 113 LEU A CA 1
ATOM 873 C C . LEU A 1 113 ? -11.146 -1.810 -3.919 1.00 95.62 113 LEU A C 1
ATOM 875 O O . LEU A 1 113 ? -11.432 -2.203 -2.792 1.00 95.62 113 LEU A O 1
ATOM 879 N N . LEU A 1 114 ? -12.073 -1.399 -4.789 1.00 93.19 114 LEU A N 1
ATOM 880 C CA . LEU A 1 114 ? -13.498 -1.390 -4.462 1.00 93.19 114 LEU A CA 1
ATOM 881 C C . LEU A 1 114 ? -14.013 -2.803 -4.147 1.00 93.19 114 LEU A C 1
ATOM 883 O O . LEU A 1 114 ? -14.687 -3.003 -3.139 1.00 93.19 114 LEU A O 1
ATOM 887 N N . ALA A 1 115 ? -13.624 -3.795 -4.954 1.00 90.88 115 ALA A N 1
ATOM 888 C CA . ALA A 1 115 ? -13.993 -5.190 -4.726 1.00 90.88 115 ALA A CA 1
ATOM 889 C C . ALA A 1 115 ? -13.439 -5.749 -3.398 1.00 90.88 115 ALA A C 1
ATOM 891 O O . ALA A 1 115 ? -14.083 -6.587 -2.768 1.00 90.88 115 ALA A O 1
ATOM 892 N N . LEU A 1 116 ? -12.270 -5.277 -2.941 1.00 85.69 116 LEU A N 1
ATOM 893 C CA . LEU A 1 116 ? -11.682 -5.665 -1.651 1.00 85.69 116 LEU A CA 1
ATOM 894 C C . LEU A 1 116 ? -12.433 -5.107 -0.439 1.00 85.69 116 LEU A C 1
ATOM 896 O O . LEU A 1 116 ? -12.391 -5.728 0.627 1.00 85.69 116 LEU A O 1
ATOM 900 N N . SER A 1 117 ? -13.079 -3.951 -0.589 1.00 77.19 117 SER A N 1
ATOM 901 C CA . SER A 1 117 ? -13.833 -3.280 0.474 1.00 77.19 117 SER A CA 1
ATOM 902 C C . SER A 1 117 ? -15.231 -3.871 0.700 1.00 77.19 117 SER A C 1
ATOM 904 O O . SER A 1 117 ? -15.887 -3.493 1.664 1.00 77.19 117 SER A O 1
ATOM 906 N N . GLY A 1 118 ? -15.682 -4.816 -0.135 1.00 60.03 118 GLY A N 1
ATOM 907 C CA . GLY A 1 118 ? -16.969 -5.499 0.045 1.00 60.03 118 GLY A CA 1
ATOM 908 C C . GLY A 1 118 ? -18.204 -4.622 -0.201 1.00 60.03 118 GLY A C 1
ATOM 909 O O . GLY A 1 118 ? -19.271 -4.940 0.325 1.00 60.03 118 GLY A O 1
ATOM 910 N N . VAL A 1 119 ? -18.051 -3.538 -0.973 1.00 46.78 119 VAL A N 1
ATOM 911 C CA . VAL A 1 119 ? -19.135 -2.646 -1.430 1.00 46.78 119 VAL A CA 1
ATOM 912 C C . VAL A 1 119 ? -19.598 -3.040 -2.828 1.00 46.78 119 VAL A C 1
ATOM 914 O O . VAL A 1 119 ? -18.724 -3.321 -3.679 1.00 46.78 119 VAL A O 1
#

pLDDT: mean 93.65, std 8.79, range [46.78, 98.69]